Protein AF-A0A2E3QX10-F1 (afdb_monomer_lite)

Radius of gyration: 30.88 Å; chains: 1; bounding box: 51×34×95 Å

Foldseek 3Di:
DDDDPVRCCVPDDPVVVVVSVVVVVVVVVVVVVVVVVVVVVVVVVVVVVVVVVPDDPCPVVDDDPDDDPDDPDDDDD

Sequence (77 aa):
MRDSWPERFERAGLLERVGLVGGGAVRLLANAIDKGLDRAASVAVEAKQAFERELDPNMSDARVLDESDEPFDQPDR

Secondary structure (DSSP, 8-state):
----HHHHHHHS-HHHHHHHH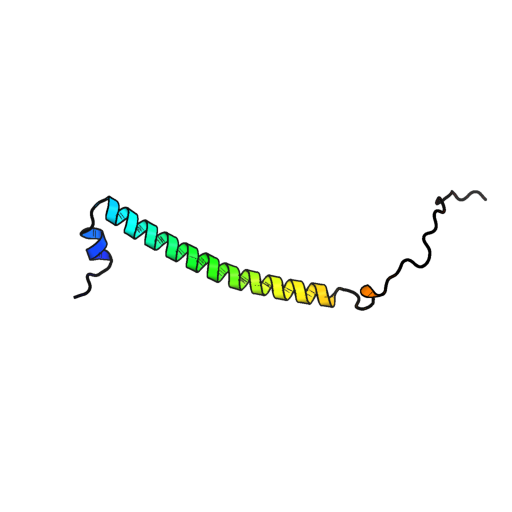HHHHHHHHHHHHHHHHHHHHHHHHHHHHHHHHHS-TTGGG---S------------

Structure (mmCIF, N/CA/C/O backbone):
data_AF-A0A2E3QX10-F1
#
_entry.id   AF-A0A2E3QX10-F1
#
loop_
_atom_site.group_PDB
_atom_site.id
_atom_site.type_symbol
_atom_site.label_atom_id
_atom_site.label_alt_id
_atom_site.label_comp_id
_atom_site.label_asym_id
_atom_site.label_entity_id
_atom_site.label_seq_id
_atom_site.pdbx_PDB_ins_code
_atom_site.Cartn_x
_atom_site.Cartn_y
_atom_site.Cartn_z
_atom_site.occupancy
_atom_site.B_iso_or_equiv
_atom_site.auth_seq_id
_atom_site.auth_comp_id
_atom_site.auth_asym_id
_atom_site.auth_atom_id
_atom_site.pdbx_PDB_model_num
ATOM 1 N N . MET A 1 1 ? 10.231 -9.007 -32.820 1.00 51.47 1 MET A N 1
ATOM 2 C CA . MET A 1 1 ? 10.794 -9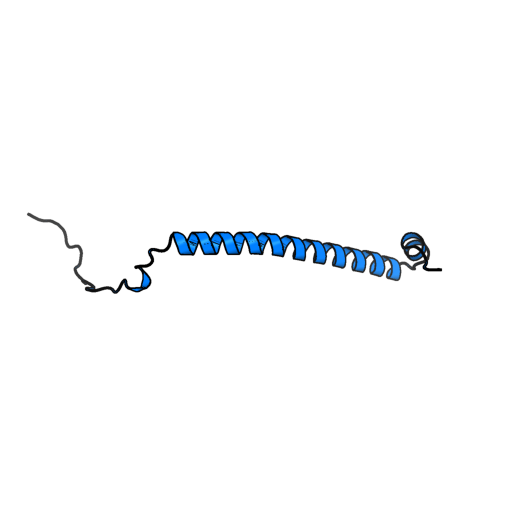.780 -31.691 1.00 51.47 1 MET A CA 1
ATOM 3 C C . MET A 1 1 ? 10.973 -8.804 -30.534 1.00 51.47 1 MET A C 1
ATOM 5 O O . MET A 1 1 ? 11.555 -7.754 -30.764 1.00 51.47 1 MET A O 1
ATOM 9 N N . ARG A 1 2 ? 10.359 -9.035 -29.362 1.00 66.00 2 ARG A N 1
ATOM 10 C CA . ARG A 1 2 ? 10.553 -8.159 -28.188 1.00 66.00 2 ARG A CA 1
ATOM 11 C C . ARG A 1 2 ? 11.892 -8.542 -27.562 1.00 66.00 2 ARG A C 1
ATOM 13 O O . ARG A 1 2 ? 11.992 -9.661 -27.074 1.00 66.00 2 ARG A O 1
ATOM 20 N N . ASP A 1 3 ? 12.874 -7.641 -27.604 1.00 71.25 3 ASP A N 1
ATOM 21 C CA . ASP A 1 3 ? 14.147 -7.828 -26.896 1.00 71.25 3 ASP A CA 1
ATOM 22 C C . ASP A 1 3 ? 13.871 -8.152 -25.421 1.00 71.25 3 ASP A C 1
ATOM 24 O O . ASP A 1 3 ? 13.043 -7.493 -24.768 1.00 71.25 3 ASP A O 1
ATOM 28 N N . SER A 1 4 ? 14.551 -9.173 -24.904 1.00 79.56 4 SER A N 1
ATOM 29 C CA . SER A 1 4 ? 14.435 -9.571 -23.505 1.00 79.56 4 SER A CA 1
ATOM 30 C C . SER A 1 4 ? 15.034 -8.492 -22.586 1.00 79.56 4 SER A C 1
ATOM 32 O O . SER A 1 4 ? 15.899 -7.711 -22.983 1.00 79.56 4 SER A O 1
ATOM 34 N N . TRP A 1 5 ? 14.549 -8.382 -21.344 1.00 74.19 5 TRP A N 1
ATOM 35 C CA . TRP A 1 5 ? 15.047 -7.379 -20.387 1.00 74.19 5 TRP A CA 1
ATOM 36 C C . TRP A 1 5 ? 16.578 -7.421 -20.172 1.00 74.19 5 TRP A C 1
ATOM 38 O O . TRP A 1 5 ? 17.177 -6.343 -20.160 1.00 74.19 5 TRP A O 1
ATOM 48 N N . PRO A 1 6 ? 17.227 -8.605 -20.087 1.00 78.94 6 PRO A N 1
ATOM 49 C CA . PRO A 1 6 ? 18.685 -8.697 -20.007 1.00 78.94 6 PRO A CA 1
ATOM 50 C C . PRO A 1 6 ? 19.373 -8.111 -21.243 1.00 78.94 6 PRO A C 1
ATOM 52 O O . PRO A 1 6 ? 20.255 -7.268 -21.107 1.00 78.94 6 PRO A O 1
ATOM 55 N N . GLU A 1 7 ? 18.897 -8.449 -22.446 1.00 80.06 7 GLU A N 1
ATOM 56 C CA . GLU A 1 7 ? 19.457 -7.923 -23.699 1.00 80.06 7 GLU A CA 1
ATOM 57 C C . GLU A 1 7 ? 19.335 -6.402 -23.787 1.00 80.06 7 GLU A C 1
ATOM 59 O O . GLU A 1 7 ? 20.255 -5.729 -24.244 1.00 80.06 7 GLU A O 1
ATOM 64 N N . ARG A 1 8 ? 18.220 -5.831 -23.320 1.00 75.50 8 ARG A N 1
ATOM 65 C CA . ARG A 1 8 ? 18.025 -4.374 -23.299 1.00 75.50 8 ARG A CA 1
ATOM 66 C C . ARG A 1 8 ? 18.962 -3.674 -22.321 1.00 75.50 8 ARG A C 1
ATOM 68 O O . ARG A 1 8 ? 19.398 -2.568 -22.612 1.00 75.50 8 ARG A O 1
ATOM 75 N N . PHE A 1 9 ? 19.262 -4.288 -21.180 1.00 77.88 9 PHE A N 1
ATOM 76 C CA . PHE A 1 9 ? 20.205 -3.741 -20.206 1.00 77.88 9 PHE A CA 1
ATOM 77 C C . PHE A 1 9 ? 21.652 -3.833 -20.708 1.00 77.88 9 PHE A C 1
ATOM 79 O O . PHE A 1 9 ? 22.416 -2.876 -20.589 1.00 77.88 9 PHE A O 1
ATOM 86 N N . GLU A 1 10 ? 22.022 -4.954 -21.324 1.00 78.75 10 GLU A N 1
ATOM 87 C CA . GLU A 1 10 ? 23.359 -5.160 -21.884 1.00 78.75 10 GLU A CA 1
ATOM 88 C C . GLU A 1 10 ? 23.645 -4.214 -23.052 1.00 78.75 10 GLU A C 1
ATOM 90 O O . GLU A 1 10 ? 24.732 -3.636 -23.114 1.00 78.75 10 GLU A O 1
ATOM 95 N N . ARG A 1 11 ? 22.652 -3.977 -23.918 1.00 80.69 11 ARG A N 1
ATOM 96 C CA . ARG A 1 11 ? 22.758 -3.076 -25.078 1.00 80.69 11 ARG A CA 1
ATOM 97 C C . ARG A 1 11 ? 22.636 -1.585 -24.714 1.00 80.69 11 ARG A C 1
ATOM 99 O O . ARG A 1 11 ? 22.974 -0.741 -25.537 1.00 80.69 11 ARG A O 1
ATOM 106 N N . ALA A 1 12 ? 22.164 -1.267 -23.506 1.00 78.31 12 ALA A N 1
ATOM 107 C CA . ALA A 1 12 ? 21.935 0.098 -23.035 1.00 78.31 12 ALA A CA 1
ATOM 108 C C . ALA A 1 12 ? 23.229 0.816 -22.626 1.00 78.31 12 ALA A C 1
ATOM 110 O O . ALA A 1 12 ? 24.112 0.236 -21.983 1.00 78.31 12 ALA A O 1
ATOM 111 N N . GLY A 1 13 ? 23.293 2.114 -22.928 1.00 82.75 13 GLY A N 1
ATOM 112 C CA . GLY A 1 13 ? 24.332 3.006 -22.416 1.00 82.75 13 GLY A CA 1
ATOM 113 C C . GLY A 1 13 ? 24.224 3.226 -20.900 1.00 82.75 13 GLY A C 1
ATOM 114 O O . GLY A 1 13 ? 23.241 2.858 -20.257 1.00 82.75 13 GLY A O 1
ATOM 115 N N . LEU A 1 14 ? 25.231 3.868 -20.301 1.00 82.00 14 LEU A N 1
ATOM 116 C CA . LEU A 1 14 ? 25.338 4.016 -18.840 1.00 82.00 14 LEU A CA 1
ATOM 117 C C . LEU A 1 14 ? 24.120 4.730 -18.214 1.00 82.00 14 LEU A C 1
ATOM 119 O O . LEU A 1 14 ? 23.602 4.288 -17.192 1.00 82.00 14 LEU A O 1
ATOM 123 N N . LEU A 1 15 ? 23.607 5.777 -18.869 1.00 78.19 15 LEU A N 1
ATOM 124 C CA . LEU A 1 15 ? 22.4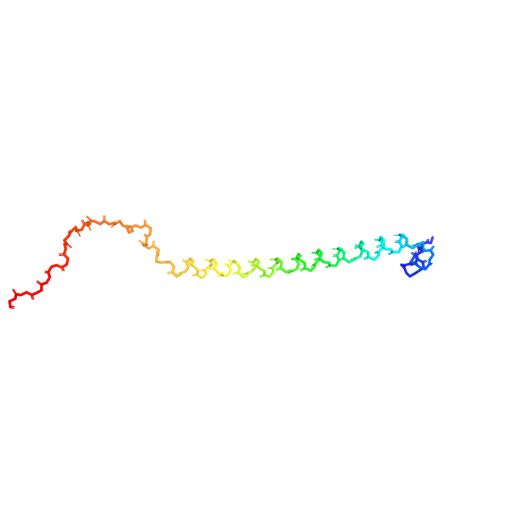12 6.514 -18.432 1.00 78.19 15 LEU A CA 1
ATOM 125 C C . LEU A 1 15 ? 21.115 5.705 -18.595 1.00 78.19 15 LEU A C 1
ATOM 127 O O . LEU A 1 15 ? 20.247 5.740 -17.726 1.00 78.19 15 LEU A O 1
ATOM 131 N N . GLU A 1 16 ? 20.988 4.938 -19.676 1.00 74.19 16 GLU A N 1
ATOM 132 C CA . GLU A 1 16 ? 19.821 4.082 -19.919 1.00 74.19 16 GLU A CA 1
ATOM 133 C C . GLU A 1 16 ? 19.754 2.922 -18.923 1.00 74.19 16 GLU A C 1
ATOM 135 O O . GLU A 1 16 ? 18.674 2.586 -18.439 1.00 74.19 16 GLU A O 1
ATOM 140 N N . ARG A 1 17 ? 20.904 2.354 -18.545 1.00 79.69 17 ARG A N 1
ATOM 141 C CA . ARG A 1 17 ? 20.997 1.346 -17.480 1.00 79.69 17 ARG A CA 1
ATOM 142 C C . ARG A 1 17 ? 20.525 1.899 -16.139 1.00 79.69 17 ARG A C 1
ATOM 144 O O . ARG A 1 17 ? 19.731 1.245 -15.466 1.00 79.69 17 ARG A O 1
ATOM 151 N N . VAL A 1 18 ? 20.954 3.111 -15.776 1.00 81.12 18 VAL A N 1
ATOM 152 C CA . VAL A 1 18 ? 20.486 3.801 -14.560 1.00 81.12 18 VAL A CA 1
ATOM 153 C C . VAL A 1 18 ? 18.976 4.035 -14.616 1.00 81.12 18 VAL A C 1
ATOM 155 O O . VAL A 1 18 ? 18.282 3.749 -13.643 1.00 81.12 18 VAL A O 1
ATOM 158 N N . GLY A 1 19 ? 18.444 4.472 -15.761 1.00 79.06 19 GLY A N 1
ATOM 159 C CA . GLY A 1 19 ? 17.002 4.644 -15.952 1.00 79.06 19 GLY A CA 1
ATOM 160 C C . GLY A 1 19 ? 16.208 3.338 -15.828 1.00 79.06 19 GLY A C 1
ATOM 161 O O . GLY A 1 19 ? 15.167 3.308 -15.173 1.00 79.06 19 GLY A O 1
ATOM 162 N N . LEU A 1 20 ? 16.704 2.240 -16.406 1.00 78.25 20 LEU A N 1
ATOM 163 C CA . LEU A 1 20 ? 16.065 0.921 -16.336 1.00 78.25 20 LEU A CA 1
ATOM 164 C C . LEU A 1 20 ? 16.052 0.358 -14.911 1.00 78.25 20 LEU A C 1
ATOM 166 O O . LEU A 1 20 ? 15.018 -0.140 -14.459 1.00 78.25 20 LEU A O 1
ATOM 170 N N . VAL A 1 21 ? 17.176 0.460 -14.199 1.00 83.44 21 VAL A N 1
ATOM 171 C CA . VAL A 1 21 ? 17.294 0.004 -12.806 1.00 83.44 21 VAL A CA 1
ATOM 172 C C . VAL A 1 21 ? 16.454 0.884 -11.883 1.00 83.44 21 VAL A C 1
ATOM 174 O O . VAL A 1 21 ? 15.678 0.361 -11.086 1.00 83.44 21 VAL A O 1
ATOM 177 N N . GLY A 1 22 ? 16.533 2.207 -12.039 1.00 82.00 22 GLY A N 1
ATOM 178 C CA . GLY A 1 22 ? 15.750 3.164 -11.259 1.00 82.00 22 GLY A CA 1
ATOM 179 C C . GLY A 1 22 ? 14.245 2.984 -11.458 1.00 82.00 22 GLY A C 1
ATOM 180 O O . GLY A 1 22 ? 13.502 2.854 -10.487 1.00 82.00 22 GLY A O 1
ATOM 181 N N . GLY A 1 23 ? 13.785 2.874 -12.707 1.00 81.81 23 GLY A N 1
ATOM 182 C CA . GLY A 1 23 ? 12.373 2.634 -13.013 1.00 81.81 23 GLY A CA 1
ATOM 183 C C . GLY A 1 23 ? 11.861 1.286 -12.491 1.00 81.81 23 GLY A C 1
ATOM 184 O O . GLY A 1 23 ? 10.717 1.191 -12.041 1.00 81.81 23 GLY A O 1
ATOM 185 N N . GLY A 1 24 ? 12.702 0.247 -12.506 1.00 82.50 24 GLY A N 1
ATOM 186 C CA . GLY A 1 24 ? 12.390 -1.051 -11.904 1.00 82.50 24 GLY A CA 1
ATOM 187 C C . GLY A 1 24 ? 12.248 -0.972 -10.383 1.00 82.50 24 GLY A C 1
ATOM 188 O O . GLY A 1 24 ? 11.248 -1.436 -9.835 1.00 82.50 24 GLY A O 1
ATOM 189 N N . ALA A 1 25 ? 13.203 -0.329 -9.710 1.00 80.12 25 ALA A N 1
ATOM 190 C CA . ALA A 1 25 ? 13.199 -0.158 -8.259 1.00 80.12 25 ALA A CA 1
ATOM 191 C C . ALA A 1 25 ? 11.972 0.629 -7.767 1.00 80.12 25 ALA A C 1
ATOM 193 O O . ALA A 1 25 ? 11.320 0.207 -6.813 1.00 80.12 25 ALA A O 1
ATOM 194 N N . VAL A 1 26 ? 11.597 1.711 -8.458 1.00 85.19 26 VAL A N 1
ATOM 195 C CA . VAL A 1 26 ? 10.399 2.504 -8.124 1.00 85.19 26 VAL A CA 1
ATOM 196 C C . VAL A 1 26 ? 9.126 1.661 -8.211 1.00 85.19 26 VAL A C 1
ATOM 198 O O . VAL A 1 26 ? 8.290 1.727 -7.314 1.00 85.19 26 VAL A O 1
ATOM 201 N N . ARG A 1 27 ? 8.978 0.820 -9.244 1.00 82.81 27 ARG A N 1
ATOM 202 C CA . ARG A 1 27 ? 7.812 -0.075 -9.363 1.00 82.81 27 ARG A CA 1
ATOM 203 C C . ARG A 1 27 ? 7.757 -1.121 -8.255 1.00 82.81 27 ARG A C 1
ATOM 205 O O . ARG A 1 27 ? 6.671 -1.442 -7.782 1.00 82.81 27 ARG A O 1
ATOM 212 N N . LEU A 1 28 ? 8.904 -1.668 -7.853 1.00 87.19 28 LEU A N 1
ATOM 213 C CA . LEU A 1 28 ? 8.963 -2.617 -6.740 1.00 87.19 28 LEU A CA 1
ATOM 214 C C . LEU A 1 28 ? 8.568 -1.945 -5.424 1.00 87.19 28 LEU A C 1
ATOM 216 O O . LEU A 1 28 ? 7.779 -2.513 -4.673 1.00 87.19 28 LEU A O 1
ATOM 220 N N . LEU A 1 29 ? 9.060 -0.729 -5.183 1.00 83.81 29 LEU A N 1
ATOM 221 C CA . LEU A 1 29 ? 8.715 0.047 -3.998 1.00 83.81 29 LEU A CA 1
ATOM 222 C C . LEU A 1 29 ? 7.223 0.402 -3.967 1.00 83.81 29 LEU A C 1
ATOM 224 O O . LEU A 1 29 ? 6.582 0.191 -2.945 1.00 83.81 29 LEU A O 1
ATOM 228 N N . ALA A 1 30 ? 6.658 0.866 -5.084 1.00 82.00 30 ALA A N 1
ATOM 229 C CA . ALA A 1 30 ? 5.230 1.167 -5.188 1.00 82.00 30 ALA A CA 1
ATOM 230 C C . ALA A 1 30 ? 4.366 -0.066 -4.871 1.00 82.00 30 ALA A C 1
ATOM 232 O O . ALA A 1 30 ? 3.506 -0.007 -4.000 1.00 82.00 30 ALA A O 1
ATOM 233 N N . ASN A 1 31 ? 4.677 -1.221 -5.473 1.00 84.25 31 ASN A N 1
ATOM 234 C CA . ASN A 1 31 ? 3.972 -2.473 -5.181 1.00 84.25 31 ASN A CA 1
ATOM 235 C C . ASN A 1 31 ? 4.121 -2.922 -3.716 1.00 84.25 31 ASN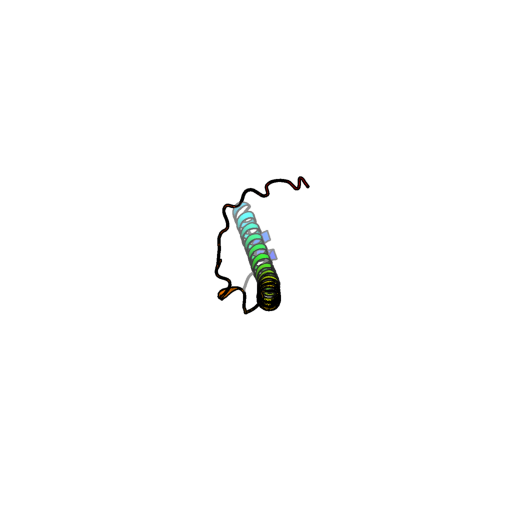 A C 1
ATOM 237 O O . ASN A 1 31 ? 3.233 -3.585 -3.181 1.00 84.25 31 ASN A O 1
ATOM 241 N N . ALA A 1 32 ? 5.256 -2.629 -3.076 1.00 80.44 32 ALA A N 1
ATOM 242 C CA . ALA A 1 32 ? 5.464 -2.933 -1.664 1.00 80.44 32 ALA A CA 1
ATOM 243 C C . ALA A 1 32 ? 4.634 -2.012 -0.756 1.00 80.44 32 ALA A C 1
ATOM 245 O O . ALA A 1 32 ? 4.057 -2.491 0.218 1.00 80.44 32 ALA A O 1
ATOM 246 N N . ILE A 1 33 ? 4.542 -0.722 -1.096 1.00 82.00 33 ILE A N 1
ATOM 247 C CA . ILE A 1 33 ? 3.706 0.258 -0.393 1.00 82.00 33 ILE A CA 1
ATOM 248 C C . ILE A 1 33 ? 2.230 -0.116 -0.517 1.00 82.00 33 ILE A C 1
ATOM 250 O O . ILE A 1 33 ? 1.567 -0.203 0.509 1.00 82.00 33 ILE A O 1
ATOM 254 N N . ASP A 1 34 ? 1.736 -0.415 -1.722 1.00 79.75 34 ASP A N 1
ATOM 255 C CA . ASP A 1 34 ? 0.333 -0.798 -1.938 1.00 79.75 34 ASP A CA 1
ATOM 256 C C . ASP A 1 34 ? -0.044 -2.036 -1.111 1.00 79.75 34 ASP A C 1
ATOM 258 O O . ASP A 1 34 ? -1.039 -2.038 -0.388 1.00 79.75 34 ASP A O 1
ATOM 262 N N . LYS A 1 35 ? 0.815 -3.064 -1.101 1.00 80.12 35 LYS A N 1
ATOM 263 C CA . LYS A 1 35 ? 0.607 -4.253 -0.254 1.00 80.12 35 LYS A CA 1
ATOM 264 C C . LYS A 1 35 ? 0.686 -3.949 1.244 1.00 80.12 35 LYS A C 1
ATOM 266 O O . LYS A 1 35 ? 0.024 -4.609 2.044 1.00 80.12 35 LYS A O 1
ATOM 271 N N . GLY A 1 36 ? 1.527 -2.995 1.637 1.00 73.88 36 GLY A N 1
ATOM 272 C CA . GLY A 1 36 ? 1.618 -2.522 3.016 1.00 73.88 36 GLY A CA 1
ATOM 273 C C . GLY A 1 36 ? 0.363 -1.759 3.443 1.00 73.88 36 GLY A C 1
ATOM 274 O O . GLY A 1 36 ? -0.119 -1.956 4.558 1.00 73.88 36 GLY A O 1
ATOM 275 N N . LEU A 1 37 ? -0.197 -0.949 2.543 1.00 73.88 37 LEU A N 1
ATOM 276 C CA . LEU A 1 37 ? -1.427 -0.190 2.755 1.00 73.88 37 LEU A CA 1
ATOM 277 C C . LEU A 1 37 ? -2.632 -1.105 2.961 1.00 73.88 37 LEU A C 1
ATOM 279 O O . LEU A 1 37 ? -3.389 -0.860 3.893 1.00 73.88 37 LEU A O 1
ATOM 283 N N . ASP A 1 38 ? -2.770 -2.191 2.196 1.00 74.25 38 ASP A N 1
ATOM 284 C CA . ASP A 1 38 ? -3.855 -3.166 2.402 1.00 74.25 38 ASP A CA 1
ATOM 285 C C . ASP A 1 38 ? -3.832 -3.763 3.819 1.00 74.25 38 ASP A C 1
ATOM 287 O O . ASP A 1 38 ? -4.870 -3.946 4.461 1.00 74.25 38 ASP A O 1
ATOM 291 N N . ARG A 1 39 ? -2.631 -4.016 4.352 1.00 68.50 39 ARG A N 1
ATOM 292 C CA . ARG A 1 39 ? -2.461 -4.541 5.711 1.00 68.50 39 ARG A CA 1
ATOM 293 C C . ARG A 1 39 ? -2.669 -3.479 6.789 1.00 68.50 39 ARG A C 1
ATOM 295 O O . ARG A 1 39 ? -3.203 -3.781 7.853 1.00 68.50 39 ARG A O 1
ATOM 302 N N . ALA A 1 40 ? -2.274 -2.237 6.529 1.00 66.50 40 ALA A N 1
ATOM 303 C CA . ALA A 1 40 ? -2.575 -1.120 7.419 1.00 66.50 40 ALA A CA 1
ATOM 304 C C . ALA A 1 40 ? -4.084 -0.825 7.455 1.00 66.50 40 ALA A C 1
ATOM 306 O O . ALA A 1 40 ? -4.631 -0.569 8.525 1.00 66.50 40 ALA A O 1
ATOM 307 N N . ALA A 1 41 ? -4.769 -0.932 6.315 1.00 69.56 41 ALA A N 1
ATOM 308 C CA . ALA A 1 41 ? -6.211 -0.760 6.213 1.00 69.56 41 ALA A CA 1
ATOM 309 C C . ALA A 1 41 ? -6.964 -1.818 7.030 1.00 69.56 41 ALA A C 1
ATOM 311 O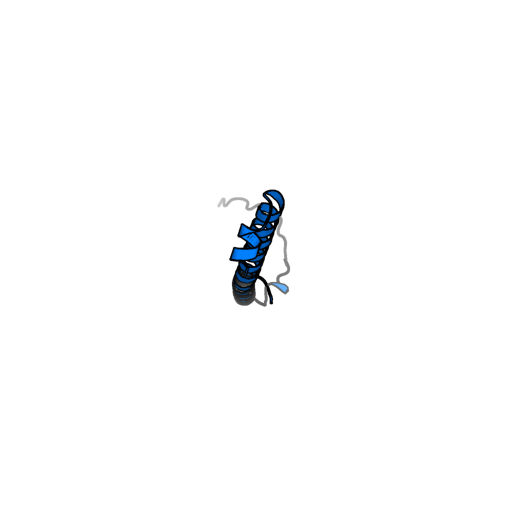 O . ALA A 1 41 ? -7.887 -1.464 7.760 1.00 69.56 41 ALA A O 1
ATOM 312 N N . SER A 1 42 ? -6.543 -3.090 6.991 1.00 72.69 42 SER A N 1
ATOM 313 C CA . SER A 1 42 ? -7.170 -4.130 7.821 1.00 72.69 42 SER A CA 1
ATOM 314 C C . SER A 1 42 ? -6.995 -3.865 9.319 1.00 72.69 42 SER A C 1
ATOM 316 O O . SER A 1 42 ? -7.955 -4.003 10.072 1.00 72.69 42 SER A O 1
ATOM 318 N N . VAL A 1 43 ? -5.805 -3.419 9.745 1.00 76.00 43 VAL A N 1
ATOM 319 C CA . VAL A 1 43 ? -5.542 -3.049 11.149 1.00 76.00 43 VAL A CA 1
ATOM 320 C C . VAL A 1 43 ? -6.364 -1.828 11.561 1.00 76.00 43 VAL A C 1
ATOM 322 O O . VAL A 1 43 ? -6.918 -1.810 12.653 1.00 76.00 43 VAL A O 1
ATOM 325 N N . ALA A 1 44 ? -6.496 -0.822 10.695 1.00 72.75 44 ALA A N 1
ATOM 326 C CA . ALA A 1 44 ? -7.303 0.363 10.975 1.00 72.75 44 ALA A CA 1
ATOM 327 C C . ALA A 1 44 ? -8.802 0.033 11.094 1.00 72.75 44 ALA A C 1
ATOM 329 O O . ALA A 1 44 ? -9.482 0.572 11.965 1.00 72.75 44 ALA A O 1
ATOM 330 N N . VAL A 1 45 ? -9.318 -0.869 10.253 1.00 80.12 45 VAL A N 1
ATOM 331 C CA . VAL A 1 45 ? -10.707 -1.350 10.338 1.00 80.12 45 VAL A CA 1
ATOM 332 C C . VAL A 1 45 ? -10.936 -2.139 11.627 1.00 80.12 45 VAL A C 1
ATOM 334 O O . VAL A 1 45 ? -11.944 -1.922 12.297 1.00 80.12 45 VAL A O 1
ATOM 337 N N . GLU A 1 46 ? -10.008 -3.021 11.999 1.00 75.81 46 GLU A N 1
ATOM 338 C CA . GLU A 1 46 ? -10.087 -3.796 13.241 1.00 75.81 46 GLU A CA 1
ATOM 339 C C . GLU A 1 46 ? -9.989 -2.893 14.479 1.00 75.81 46 GLU A C 1
ATOM 341 O O . GLU A 1 46 ? -10.811 -3.006 15.386 1.00 75.81 46 GLU A O 1
ATOM 346 N N . ALA A 1 47 ? -9.065 -1.929 14.475 1.00 72.19 47 ALA A N 1
ATOM 347 C CA . ALA A 1 47 ? -8.927 -0.930 15.529 1.00 72.19 47 ALA A CA 1
ATOM 348 C C . ALA A 1 47 ? -10.188 -0.064 15.665 1.00 72.19 47 ALA A C 1
ATOM 350 O O . ALA A 1 47 ? -10.641 0.182 16.779 1.00 72.19 47 ALA A O 1
ATOM 351 N N . LYS A 1 48 ? -10.799 0.350 14.546 1.00 77.94 48 LYS A N 1
ATOM 352 C CA . LYS A 1 48 ? -12.068 1.087 14.556 1.00 77.94 48 LYS A CA 1
ATOM 353 C C . LYS A 1 48 ? -13.201 0.249 15.152 1.00 77.94 48 LYS A C 1
ATOM 355 O O . LYS A 1 48 ? -13.939 0.757 15.986 1.00 77.94 48 LYS A O 1
ATOM 360 N N . GLN A 1 49 ? -13.326 -1.022 14.765 1.00 77.62 49 GLN A N 1
ATOM 361 C CA . GLN A 1 49 ? -14.347 -1.911 15.332 1.00 77.62 49 GLN A CA 1
ATOM 362 C C . GLN A 1 49 ? -14.132 -2.175 16.823 1.00 77.62 49 GLN A C 1
ATOM 364 O O . GLN A 1 49 ? -15.105 -2.262 17.565 1.00 77.62 49 GLN A O 1
ATOM 369 N N . ALA A 1 50 ? -12.883 -2.335 17.263 1.00 76.12 50 ALA A N 1
ATOM 370 C CA . ALA A 1 50 ? -12.560 -2.485 18.678 1.00 76.12 50 ALA A CA 1
ATOM 371 C C . ALA A 1 50 ? -12.945 -1.220 19.455 1.00 76.12 50 ALA A C 1
ATOM 373 O O . ALA A 1 50 ? -13.679 -1.312 20.431 1.00 76.12 50 ALA A O 1
ATOM 374 N N . PHE A 1 51 ? -12.562 -0.047 18.949 1.00 74.00 51 PHE A N 1
ATOM 375 C CA . PHE A 1 51 ? -12.912 1.244 19.535 1.00 74.00 51 PHE A CA 1
ATOM 376 C C . PHE A 1 51 ? -14.430 1.458 19.624 1.00 74.00 51 PHE A C 1
ATOM 378 O O . PHE A 1 51 ? -14.932 1.815 20.681 1.00 74.00 51 PHE A O 1
ATOM 385 N N . GLU A 1 52 ? -15.179 1.178 18.554 1.00 75.94 52 GLU A N 1
ATOM 386 C CA . GLU A 1 52 ? -16.647 1.286 18.544 1.00 75.94 52 GLU A CA 1
ATOM 387 C C . GLU A 1 52 ? -17.337 0.296 19.498 1.00 75.94 52 GLU A C 1
ATOM 389 O O . GLU A 1 52 ? -18.419 0.596 19.990 1.00 75.94 52 GLU A O 1
ATOM 394 N N . ARG A 1 53 ? -16.739 -0.875 19.768 1.00 72.75 53 ARG A N 1
ATOM 395 C CA . ARG A 1 53 ? -17.266 -1.840 20.754 1.00 72.75 53 ARG A CA 1
ATOM 396 C C . ARG A 1 53 ? -16.958 -1.453 22.195 1.00 72.75 53 ARG A C 1
ATOM 398 O O . ARG A 1 53 ? -17.720 -1.811 23.085 1.00 72.75 53 ARG A O 1
ATOM 405 N N . GLU A 1 54 ? -15.808 -0.831 22.418 1.00 66.94 54 GLU A N 1
ATOM 406 C CA . GLU A 1 54 ? -15.321 -0.459 23.747 1.00 66.94 54 GLU A CA 1
ATOM 407 C C . GLU A 1 54 ? -15.865 0.906 24.196 1.00 66.94 54 GLU A C 1
ATOM 409 O O . GLU A 1 54 ? -15.931 1.189 25.391 1.00 66.94 54 GLU A O 1
ATOM 414 N N . LEU A 1 55 ? -16.320 1.731 23.250 1.00 68.62 55 LEU A N 1
ATOM 415 C CA . LEU A 1 55 ? -17.131 2.909 23.530 1.00 68.62 55 LEU A CA 1
ATOM 416 C C . LEU A 1 55 ? -18.477 2.497 24.131 1.00 68.62 55 LEU A C 1
ATOM 418 O O . LEU A 1 55 ? -19.256 1.780 23.505 1.00 68.62 55 LEU A O 1
ATOM 422 N N . ASP A 1 56 ? -18.771 3.005 25.329 1.00 65.56 56 ASP A N 1
ATOM 423 C CA . ASP A 1 56 ? -20.108 2.919 25.911 1.00 65.56 56 ASP A CA 1
ATOM 424 C C . ASP A 1 56 ? -21.090 3.648 24.973 1.00 65.56 56 ASP A C 1
ATOM 426 O O . ASP A 1 56 ? -20.949 4.858 24.772 1.00 65.56 56 ASP A O 1
ATOM 430 N N . PRO A 1 57 ? -22.086 2.958 24.386 1.00 65.62 57 PRO A N 1
ATOM 431 C CA . PRO A 1 57 ? -23.058 3.585 23.494 1.00 65.62 57 PRO A CA 1
ATOM 432 C C . PRO A 1 57 ? -23.885 4.687 24.179 1.00 65.62 57 PRO A C 1
ATOM 434 O O . PRO A 1 57 ? -24.528 5.470 23.486 1.00 65.62 57 PRO A O 1
ATOM 437 N N . ASN A 1 58 ? -23.850 4.788 25.512 1.00 64.38 58 ASN A N 1
ATOM 438 C CA . ASN A 1 58 ? -24.484 5.865 26.271 1.00 64.38 58 ASN A CA 1
ATOM 439 C C . ASN A 1 58 ? -23.556 7.066 26.537 1.00 64.38 58 ASN A C 1
ATOM 441 O O . ASN A 1 58 ? -24.023 8.078 27.059 1.00 64.38 58 ASN A O 1
ATOM 445 N N . MET A 1 59 ? -22.265 7.015 26.170 1.00 61.19 59 MET A N 1
ATOM 446 C CA . MET A 1 59 ? -21.353 8.156 26.362 1.00 61.19 59 MET A CA 1
ATOM 447 C C . MET A 1 59 ? -21.765 9.386 25.549 1.00 61.19 59 MET A C 1
ATOM 449 O O . MET A 1 59 ? -21.515 10.506 25.984 1.00 61.19 59 MET A O 1
ATOM 453 N N . SER A 1 60 ? -22.414 9.211 24.393 1.00 61.31 60 SER A N 1
ATOM 454 C CA . SER A 1 60 ? -22.903 10.333 23.579 1.00 61.31 60 SER A CA 1
ATOM 455 C C . SER A 1 60 ? -23.987 11.170 24.269 1.00 61.31 60 SER A C 1
ATOM 457 O O . SER A 1 60 ? -24.203 12.310 23.868 1.00 61.31 60 SER A O 1
ATOM 459 N N . ASP A 1 61 ? -24.633 10.629 25.308 1.00 62.12 61 ASP A N 1
ATOM 460 C CA . ASP A 1 61 ? -25.640 11.314 26.129 1.00 62.12 61 ASP A CA 1
ATOM 461 C C . ASP A 1 61 ? -25.097 11.786 27.489 1.00 62.12 61 ASP A C 1
ATOM 463 O O . ASP A 1 61 ? -25.832 12.393 28.280 1.00 62.12 61 ASP A O 1
ATOM 467 N N . ALA A 1 62 ? -23.812 11.546 27.772 1.00 69.19 62 ALA A N 1
ATOM 468 C CA . ALA A 1 62 ? -23.172 12.035 28.982 1.00 69.19 62 ALA A CA 1
ATOM 469 C C . ALA A 1 62 ? -23.064 13.567 28.919 1.00 69.19 62 ALA A C 1
ATOM 471 O O . ALA A 1 62 ? -22.201 14.133 28.249 1.00 69.19 62 ALA A O 1
ATOM 472 N N . ARG A 1 63 ? -23.965 14.248 29.630 1.00 70.12 63 ARG A N 1
ATOM 473 C CA . ARG A 1 63 ? -23.891 15.687 29.892 1.00 70.12 63 ARG A CA 1
ATOM 474 C C . ARG A 1 63 ? -23.504 15.900 31.351 1.00 70.12 63 ARG A C 1
ATOM 476 O O . ARG A 1 63 ? -24.026 15.211 32.227 1.00 70.12 63 ARG A O 1
ATOM 483 N N . VAL A 1 64 ? -22.622 16.858 31.616 1.00 73.19 64 VAL A N 1
ATOM 484 C CA . VAL A 1 64 ? -22.357 17.322 32.982 1.00 73.19 64 VAL A CA 1
ATOM 485 C C . VAL A 1 64 ? -23.654 17.945 33.503 1.00 73.19 64 VAL A C 1
ATOM 487 O O . VAL A 1 64 ? -24.170 18.891 32.911 1.00 73.19 64 VAL A O 1
ATOM 490 N N . LEU A 1 65 ? -24.248 17.330 34.528 1.00 75.94 65 LEU A N 1
ATOM 491 C CA . LEU A 1 65 ? -25.516 17.783 35.113 1.00 75.94 65 LEU A CA 1
ATOM 492 C C . LEU A 1 65 ? -25.304 18.863 36.171 1.00 75.94 65 LEU A C 1
ATOM 494 O O . LEU A 1 65 ? -26.175 19.709 36.349 1.00 75.94 65 LEU A O 1
ATOM 498 N N . ASP A 1 66 ? -24.164 18.813 36.849 1.00 71.75 66 ASP A N 1
ATOM 499 C CA . ASP A 1 66 ? -23.759 19.782 37.850 1.00 71.75 66 ASP A CA 1
ATOM 500 C C . ASP A 1 66 ? -22.230 19.840 37.868 1.00 71.75 66 ASP A C 1
ATOM 502 O O . ASP A 1 66 ? -21.560 18.804 37.875 1.00 71.75 66 ASP A O 1
ATOM 506 N N . GLU A 1 67 ? -21.691 21.048 37.795 1.00 64.62 67 GLU A N 1
ATOM 507 C CA . GLU A 1 67 ? -20.259 21.329 37.819 1.00 64.62 67 GLU A CA 1
ATOM 508 C C . GLU A 1 67 ? -20.018 22.053 39.144 1.00 64.62 67 GLU A C 1
ATOM 510 O O . GLU A 1 67 ? -20.180 23.266 39.261 1.00 64.62 67 GLU A O 1
ATOM 515 N N . SER A 1 68 ? -19.783 21.276 40.201 1.00 72.50 68 SER A N 1
ATOM 516 C CA . SER A 1 68 ? -19.618 21.824 41.543 1.00 72.50 68 SER A CA 1
ATOM 517 C C . SER A 1 68 ? -18.209 22.411 41.669 1.00 72.50 68 SER A C 1
ATOM 519 O O . SER A 1 68 ? -17.233 21.669 41.745 1.00 72.50 68 SER A O 1
ATOM 521 N N . ASP A 1 69 ? -18.101 23.738 41.751 1.00 66.44 69 ASP A N 1
ATOM 522 C CA . ASP A 1 69 ? -16.868 24.466 42.111 1.00 66.44 69 ASP A CA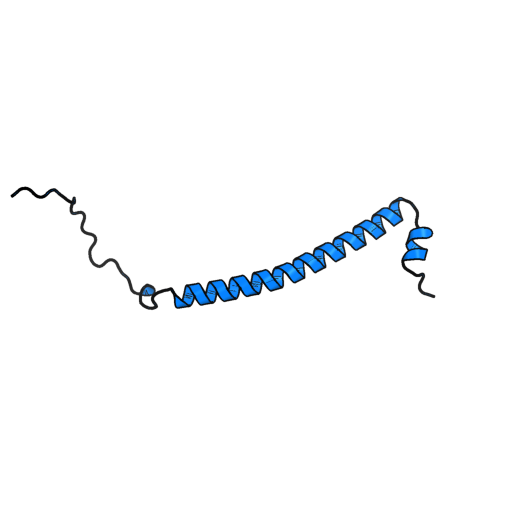 1
ATOM 523 C C . ASP A 1 69 ? -16.485 24.280 43.596 1.00 66.44 69 ASP A C 1
ATOM 525 O O . ASP A 1 69 ? -15.767 25.104 44.166 1.00 66.44 69 ASP A O 1
ATOM 529 N N . GLU A 1 70 ? -16.984 23.234 44.267 1.00 64.75 70 GLU A N 1
ATOM 530 C CA . GLU A 1 70 ? -16.636 22.988 45.661 1.00 64.75 70 GLU A CA 1
ATOM 531 C C . GLU A 1 70 ? -15.131 22.707 45.740 1.00 64.75 70 GLU A C 1
ATOM 533 O O . GLU A 1 70 ? -14.649 21.708 45.190 1.00 64.75 70 GLU A O 1
ATOM 538 N N . PRO A 1 71 ? -14.352 23.563 46.432 1.00 60.19 71 PRO A N 1
ATOM 539 C CA . PRO A 1 71 ? -13.026 23.163 46.846 1.00 60.19 71 PRO A CA 1
ATOM 540 C C . PRO A 1 71 ? -13.226 21.889 47.661 1.00 60.19 71 PRO A C 1
ATOM 542 O O . PRO A 1 71 ? -14.071 21.867 48.556 1.00 60.19 71 PRO A O 1
ATOM 545 N N . PHE A 1 72 ? -12.478 20.830 47.351 1.00 60.97 72 PHE A N 1
ATOM 546 C CA . PHE A 1 72 ? -12.373 19.654 48.211 1.00 60.97 72 PHE A CA 1
ATOM 547 C C . PHE A 1 72 ? -11.742 20.088 49.547 1.00 60.97 72 PHE A C 1
ATOM 549 O O . PHE A 1 72 ? -10.551 19.877 49.778 1.00 60.97 72 PHE A O 1
ATOM 556 N N . ASP A 1 73 ? -12.505 20.781 50.392 1.00 58.00 73 ASP A N 1
ATOM 557 C CA . ASP A 1 73 ? -12.021 21.353 51.636 1.00 58.00 73 ASP A CA 1
ATOM 558 C C . ASP A 1 73 ? -12.230 20.347 52.766 1.00 58.00 73 ASP A C 1
ATOM 560 O O . ASP A 1 73 ? -13.340 20.068 53.216 1.00 58.00 73 ASP A O 1
ATOM 564 N N . GLN A 1 74 ? -11.092 19.733 53.078 1.00 62.91 74 GLN A N 1
ATOM 565 C CA . GLN A 1 74 ? -10.601 19.159 54.330 1.00 62.91 74 GLN A CA 1
ATOM 566 C C . GLN A 1 74 ? -11.606 18.684 55.401 1.00 62.91 74 GLN A C 1
ATOM 568 O O . GLN A 1 74 ? -12.441 19.447 55.884 1.00 62.91 74 GLN A O 1
ATOM 573 N N . PRO A 1 75 ? -11.436 17.441 55.904 1.00 52.28 75 PRO A N 1
ATOM 574 C CA . PRO A 1 75 ? -12.169 16.962 57.060 1.00 52.28 75 PRO A CA 1
ATOM 575 C C . PRO A 1 75 ? -11.534 17.513 58.339 1.00 52.28 75 PRO A C 1
ATOM 577 O O . PRO A 1 75 ? -10.433 17.111 58.697 1.00 52.28 75 PRO A O 1
ATOM 580 N N . ASP A 1 76 ? -12.266 18.352 59.066 1.00 64.81 76 ASP A N 1
ATOM 581 C CA . ASP A 1 76 ? -12.044 18.548 60.498 1.00 64.81 76 ASP A CA 1
ATOM 582 C C . ASP A 1 76 ? -13.392 18.471 61.219 1.00 64.81 76 ASP A C 1
ATOM 584 O O . ASP A 1 76 ? -14.119 19.464 61.278 1.00 64.81 76 ASP A O 1
ATOM 588 N N . ARG A 1 77 ? -13.726 17.279 61.738 1.00 48.81 77 ARG A N 1
ATOM 589 C CA . ARG A 1 77 ? -14.316 17.030 63.071 1.00 48.81 77 ARG A CA 1
ATOM 590 C C . ARG A 1 77 ? -14.233 15.552 63.438 1.00 48.81 77 ARG A C 1
ATOM 592 O O . ARG A 1 77 ? -14.673 14.718 62.619 1.00 48.81 77 ARG A O 1
#

pLDDT: mean 73.35, std 8.34, range [48.81, 87.19]